Protein AF-A0A7Y3R2Z5-F1 (afdb_monomer)

Sequence (79 aa):
MSLVHNYQGIKGLRAIAEKFGINPSTLRHRVNKRGMDIEQALGIKPYVKPKNTMGFRKPDLLSDLW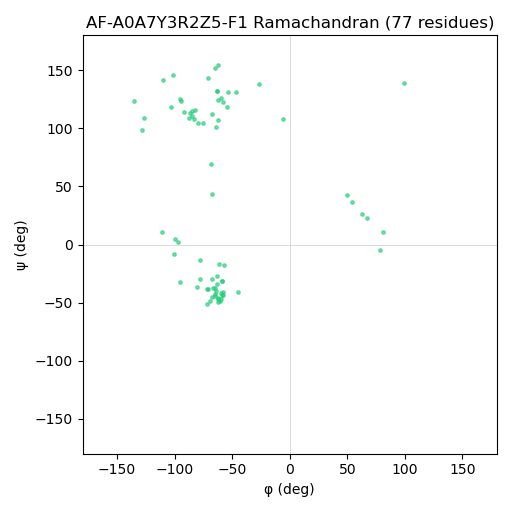CLALSINRGANHD

Structure (mmCIF, N/CA/C/O backbone):
data_AF-A0A7Y3R2Z5-F1
#
_entry.id   AF-A0A7Y3R2Z5-F1
#
loop_
_atom_site.group_PDB
_atom_site.id
_atom_site.type_symbol
_atom_site.label_atom_id
_atom_site.label_alt_id
_atom_site.label_comp_id
_atom_site.label_asym_id
_atom_site.label_entity_id
_atom_site.label_seq_id
_atom_site.pdbx_PDB_ins_code
_atom_site.Cartn_x
_atom_site.Cartn_y
_atom_site.Cartn_z
_atom_site.occupancy
_atom_site.B_iso_or_equiv
_atom_site.auth_seq_id
_atom_site.auth_comp_id
_atom_site.auth_asym_id
_atom_site.auth_atom_id
_atom_site.pdbx_PDB_model_num
ATOM 1 N N . MET A 1 1 ? -2.460 -14.197 -7.033 1.00 36.94 1 MET A N 1
ATOM 2 C CA . MET A 1 1 ? -2.164 -14.578 -5.635 1.00 36.94 1 MET A CA 1
ATOM 3 C C . MET A 1 1 ? -2.700 -13.521 -4.681 1.00 36.94 1 MET A C 1
ATOM 5 O O . MET A 1 1 ? -2.352 -12.355 -4.823 1.00 36.94 1 MET A O 1
ATOM 9 N N . SER A 1 2 ? -3.541 -13.908 -3.725 1.00 44.91 2 SER A N 1
ATOM 10 C CA . SER A 1 2 ? -3.978 -13.029 -2.637 1.00 44.91 2 SER A CA 1
ATOM 11 C C . SER A 1 2 ? -2.874 -12.977 -1.582 1.00 44.91 2 SER A C 1
ATOM 13 O O . SER A 1 2 ? -2.677 -13.948 -0.860 1.00 44.91 2 SER A O 1
ATOM 15 N N . LEU A 1 3 ? -2.120 -11.876 -1.513 1.00 60.69 3 LEU A N 1
ATOM 16 C CA . LEU A 1 3 ? -1.157 -11.647 -0.434 1.00 60.69 3 LEU A CA 1
ATOM 17 C C . LEU A 1 3 ? -1.922 -11.574 0.896 1.00 60.69 3 LEU A C 1
ATOM 19 O O . LEU A 1 3 ? -2.654 -10.614 1.161 1.00 60.69 3 LEU A O 1
ATOM 23 N N . VAL A 1 4 ? -1.799 -12.615 1.717 1.00 62.78 4 VAL A N 1
ATOM 24 C CA . VAL A 1 4 ? -2.320 -12.619 3.086 1.00 62.78 4 VAL A CA 1
ATOM 25 C C . VAL A 1 4 ? -1.373 -11.767 3.925 1.00 62.78 4 VAL A C 1
ATOM 27 O O . VAL A 1 4 ? -0.255 -12.173 4.221 1.00 62.78 4 VAL A O 1
ATOM 30 N N . HIS A 1 5 ? -1.806 -10.554 4.261 1.00 68.56 5 HIS A N 1
ATOM 31 C CA . HIS A 1 5 ? -1.019 -9.615 5.056 1.00 68.56 5 HIS A CA 1
ATOM 32 C C . HIS A 1 5 ? -1.234 -9.917 6.540 1.00 68.56 5 HIS A C 1
ATOM 34 O O . HIS A 1 5 ? -2.354 -9.779 7.027 1.00 68.56 5 HIS A O 1
ATOM 40 N N . ASN A 1 6 ? -0.183 -10.343 7.242 1.00 72.75 6 ASN A N 1
ATOM 41 C CA . ASN A 1 6 ? -0.211 -10.577 8.686 1.00 72.75 6 ASN A CA 1
ATOM 42 C C . ASN A 1 6 ? 0.490 -9.404 9.381 1.00 72.75 6 ASN A C 1
ATOM 44 O O . ASN A 1 6 ? 1.677 -9.189 9.151 1.00 72.75 6 ASN A O 1
ATOM 48 N N . TYR A 1 7 ? -0.220 -8.656 10.226 1.00 72.31 7 TYR A N 1
ATOM 49 C CA . TYR A 1 7 ? 0.364 -7.562 11.009 1.00 72.31 7 TYR A CA 1
ATOM 50 C C . TYR A 1 7 ? -0.132 -7.636 12.455 1.00 72.31 7 TYR A C 1
ATOM 52 O O . TYR A 1 7 ? -1.337 -7.671 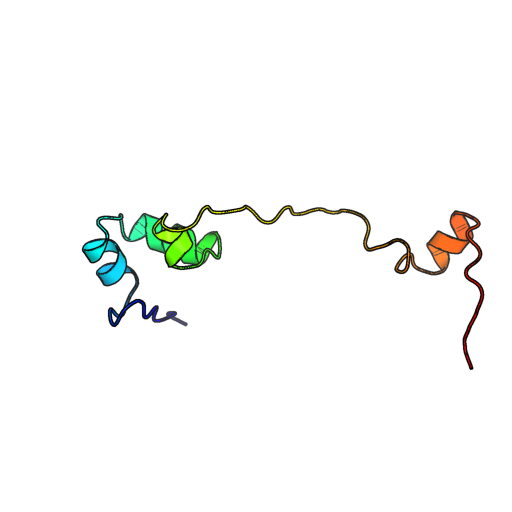12.697 1.00 72.31 7 TYR A O 1
ATOM 60 N N . GLN A 1 8 ? 0.797 -7.709 13.416 1.00 67.19 8 GLN A N 1
ATOM 61 C CA . GLN A 1 8 ? 0.509 -7.825 14.858 1.00 67.19 8 GLN A CA 1
ATOM 62 C C . GLN A 1 8 ? -0.509 -8.928 15.222 1.00 67.19 8 GLN A C 1
ATOM 64 O O . GLN A 1 8 ? -1.427 -8.710 16.010 1.00 67.19 8 GLN A O 1
ATOM 69 N N . GLY A 1 9 ? -0.385 -10.108 14.606 1.00 74.88 9 GLY A N 1
ATOM 70 C CA . GLY A 1 9 ? -1.288 -11.244 14.844 1.00 74.88 9 GLY A CA 1
ATOM 71 C C . GLY A 1 9 ? -2.643 -11.155 14.132 1.00 74.88 9 GLY A C 1
ATOM 72 O O . GLY A 1 9 ? -3.403 -12.120 14.149 1.00 74.88 9 GLY A O 1
ATOM 73 N N . ILE A 1 10 ? -2.935 -10.045 13.449 1.00 74.69 10 ILE A N 1
ATOM 74 C CA . ILE A 1 10 ? -4.165 -9.856 12.679 1.00 74.69 10 ILE A CA 1
ATOM 75 C C . ILE A 1 10 ? -3.897 -10.238 11.229 1.00 74.69 10 ILE A C 1
ATOM 77 O O . ILE A 1 10 ? -2.984 -9.712 10.583 1.00 74.69 10 ILE A O 1
ATOM 81 N N . LYS A 1 11 ? -4.700 -11.175 10.724 1.00 79.06 11 LYS A N 1
ATOM 82 C CA . LYS A 1 11 ? -4.609 -11.664 9.350 1.00 79.06 11 LYS A CA 1
ATOM 83 C C . LYS A 1 11 ? -5.586 -10.906 8.459 1.00 79.06 11 LYS A C 1
ATOM 85 O O . LYS A 1 11 ? -6.791 -10.907 8.694 1.00 79.06 11 LYS A O 1
ATOM 90 N N . GLY A 1 12 ? -5.062 -10.324 7.389 1.00 81.69 12 GLY A N 1
ATOM 91 C CA . GLY A 1 12 ? -5.832 -9.678 6.338 1.00 81.69 12 GLY A CA 1
ATOM 92 C C . GLY A 1 12 ? -5.890 -8.160 6.468 1.00 81.69 12 GLY A C 1
ATOM 93 O O . GLY A 1 12 ? -6.104 -7.596 7.537 1.00 81.69 12 GLY A O 1
ATOM 94 N N . LEU A 1 13 ? -5.773 -7.490 5.319 1.00 81.38 13 LEU A N 1
ATOM 95 C CA . LEU A 1 13 ? -5.816 -6.029 5.227 1.00 81.38 13 LEU A CA 1
ATOM 96 C C . LEU A 1 13 ? -7.122 -5.439 5.771 1.00 81.38 13 LEU A C 1
ATOM 98 O O . LEU A 1 13 ? -7.105 -4.337 6.300 1.00 81.38 13 LEU A O 1
ATOM 102 N N . ARG A 1 14 ? -8.248 -6.155 5.658 1.00 83.56 14 ARG A N 1
ATOM 103 C CA . ARG A 1 14 ? -9.546 -5.653 6.128 1.00 83.56 14 ARG A CA 1
ATOM 104 C C . ARG A 1 14 ? -9.605 -5.569 7.653 1.00 83.56 14 ARG A C 1
ATOM 106 O O . ARG A 1 14 ? -9.899 -4.502 8.172 1.00 83.56 14 ARG A O 1
ATOM 113 N N . ALA A 1 15 ? -9.205 -6.641 8.336 1.00 85.12 15 ALA A N 1
ATOM 114 C CA . ALA A 1 15 ? -9.166 -6.690 9.794 1.00 85.12 15 ALA A CA 1
ATOM 115 C C . ALA A 1 15 ? -8.136 -5.707 10.376 1.00 85.12 15 ALA A C 1
ATOM 117 O O . ALA A 1 15 ? -8.389 -5.060 11.389 1.00 85.12 15 ALA A O 1
ATOM 118 N N . ILE A 1 16 ? -6.987 -5.542 9.708 1.00 84.81 16 ILE A N 1
ATOM 119 C CA . ILE A 1 16 ? -6.006 -4.512 10.074 1.00 84.81 16 ILE A CA 1
ATOM 120 C C . ILE A 1 16 ? -6.641 -3.121 9.916 1.00 84.81 16 ILE A C 1
ATOM 122 O O . ILE A 1 16 ? -6.611 -2.323 10.843 1.00 84.81 16 ILE A O 1
ATOM 126 N N . ALA A 1 17 ? -7.270 -2.831 8.777 1.00 85.06 17 ALA A N 1
ATOM 127 C CA . ALA A 1 17 ? -7.896 -1.534 8.533 1.00 85.06 17 ALA A CA 1
ATOM 128 C C . ALA A 1 17 ? -8.980 -1.194 9.575 1.00 85.06 17 ALA A C 1
A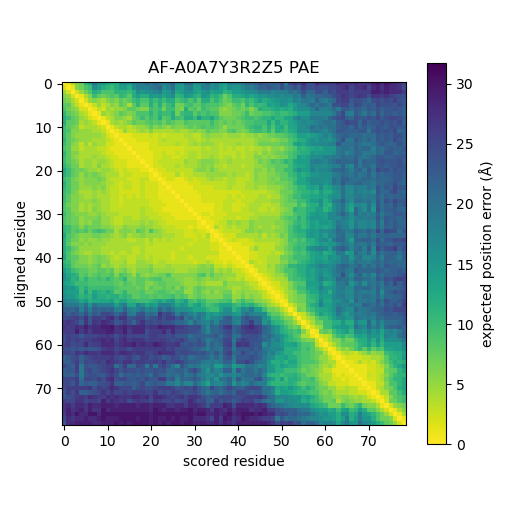TOM 130 O O . ALA A 1 17 ? -8.982 -0.083 10.100 1.00 85.06 17 ALA A O 1
ATOM 131 N N . GLU A 1 18 ? -9.830 -2.162 9.933 1.00 86.00 18 GLU A N 1
ATOM 132 C CA . GLU A 1 18 ? -10.866 -2.019 10.967 1.00 86.00 18 GLU A CA 1
ATOM 133 C C . GLU A 1 18 ? -10.263 -1.725 12.348 1.00 86.00 18 GLU A C 1
ATOM 135 O O . GLU A 1 18 ? -10.694 -0.784 13.012 1.00 86.00 18 GLU A O 1
ATOM 140 N N . LYS A 1 19 ? -9.213 -2.454 12.754 1.00 86.88 19 LYS A N 1
ATOM 141 C CA . LYS A 1 19 ? -8.546 -2.249 14.052 1.00 86.88 19 LYS A CA 1
ATOM 142 C C . LYS A 1 19 ? -7.895 -0.869 14.178 1.00 86.88 19 LYS A C 1
ATOM 144 O O . LYS A 1 19 ? -7.837 -0.311 15.268 1.00 86.88 19 LYS A O 1
ATOM 149 N N . PHE A 1 20 ? -7.378 -0.343 13.071 1.00 84.31 20 PHE A N 1
ATOM 150 C CA . PHE A 1 20 ? -6.691 0.948 13.022 1.00 84.31 20 PHE A CA 1
ATOM 151 C C . PHE A 1 20 ? -7.600 2.107 12.571 1.00 84.31 20 PHE A C 1
ATOM 153 O O . PHE A 1 20 ? -7.124 3.232 12.438 1.00 84.31 20 PHE A O 1
ATOM 160 N N . GLY A 1 21 ? -8.894 1.860 12.326 1.00 86.00 21 GLY A N 1
ATOM 161 C CA . GLY A 1 21 ? -9.860 2.894 11.934 1.00 86.00 21 GLY A CA 1
ATOM 162 C C . GLY A 1 21 ? -9.619 3.507 10.548 1.00 86.00 21 GLY A C 1
ATOM 163 O O . GLY A 1 21 ? -10.054 4.624 10.275 1.00 86.00 21 GLY A O 1
ATOM 164 N N . ILE A 1 22 ? -8.915 2.805 9.657 1.00 86.12 22 ILE A N 1
ATOM 165 C CA . ILE A 1 22 ? -8.637 3.262 8.290 1.00 86.12 22 ILE A CA 1
ATOM 166 C C . ILE A 1 22 ? -9.590 2.560 7.328 1.00 86.12 22 ILE A C 1
ATOM 168 O O . ILE A 1 22 ? -9.932 1.395 7.494 1.00 86.12 22 ILE A O 1
ATOM 172 N N . ASN A 1 23 ? -9.997 3.249 6.262 1.00 88.88 23 ASN A N 1
ATOM 173 C CA . ASN A 1 23 ? -10.807 2.620 5.226 1.00 88.88 23 ASN A CA 1
ATOM 174 C C . ASN A 1 23 ? -10.018 1.463 4.556 1.00 88.88 23 ASN A C 1
ATOM 176 O O . ASN A 1 23 ? -8.926 1.701 4.021 1.00 88.88 23 ASN A O 1
ATOM 180 N N . PRO A 1 24 ? -10.550 0.224 4.520 1.00 87.75 24 PRO A N 1
ATOM 181 C CA . PRO A 1 24 ? -9.869 -0.927 3.922 1.00 87.75 24 PRO A CA 1
ATOM 182 C C . PRO A 1 24 ? -9.528 -0.728 2.442 1.00 87.75 24 PRO A C 1
ATOM 184 O O . PRO A 1 24 ? -8.492 -1.211 1.978 1.00 87.75 24 PRO A O 1
ATOM 187 N N . SER A 1 25 ? -10.339 0.035 1.705 1.00 87.50 25 SER A N 1
ATOM 188 C CA . SER A 1 25 ? -10.063 0.402 0.311 1.00 87.50 25 SER A CA 1
ATOM 189 C C . SER A 1 25 ? -8.807 1.266 0.195 1.00 87.50 25 SER A C 1
ATOM 191 O O . SER A 1 25 ? -7.975 1.050 -0.689 1.00 87.50 25 SER A O 1
ATOM 193 N N . THR A 1 26 ? -8.626 2.196 1.134 1.00 88.62 26 THR A N 1
ATOM 194 C CA . THR A 1 26 ? -7.444 3.058 1.215 1.00 88.62 26 THR A CA 1
ATOM 195 C C . THR A 1 26 ? -6.202 2.250 1.570 1.00 88.62 26 THR A C 1
ATOM 197 O O . THR A 1 26 ? -5.171 2.405 0.913 1.00 88.62 26 THR A O 1
ATOM 200 N N . LEU A 1 27 ? -6.299 1.349 2.555 1.00 89.00 27 LEU A N 1
ATOM 201 C CA . LEU A 1 27 ? -5.181 0.488 2.946 1.00 89.00 27 LEU A CA 1
ATOM 202 C C . LEU A 1 27 ? -4.757 -0.422 1.783 1.00 89.00 27 LEU A C 1
ATOM 204 O O . LEU A 1 27 ? -3.581 -0.467 1.425 1.00 89.00 27 LEU A O 1
ATOM 208 N N . ARG A 1 28 ? -5.721 -1.063 1.110 1.00 87.56 28 ARG A N 1
ATOM 209 C CA . ARG A 1 28 ? -5.466 -1.895 -0.073 1.00 87.56 28 ARG A CA 1
ATOM 210 C C . ARG A 1 28 ? -4.813 -1.102 -1.202 1.00 87.56 28 ARG A C 1
ATOM 212 O O . ARG A 1 28 ? -3.903 -1.612 -1.848 1.00 87.56 28 ARG A O 1
ATOM 219 N N . HIS A 1 29 ? -5.262 0.126 -1.459 1.00 88.56 29 HIS A N 1
ATOM 220 C CA . HIS A 1 29 ? -4.664 0.970 -2.490 1.00 88.56 29 HIS A CA 1
ATOM 221 C C . HIS A 1 29 ? -3.212 1.339 -2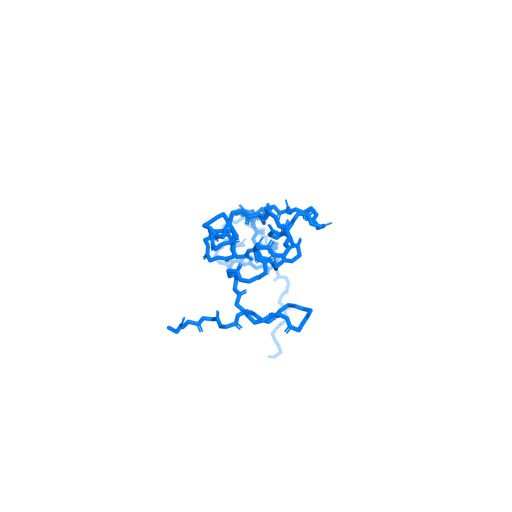.148 1.00 88.56 29 HIS A C 1
ATOM 223 O O . HIS A 1 29 ? -2.332 1.223 -2.997 1.00 88.56 29 HIS A O 1
ATOM 229 N N . ARG A 1 30 ? -2.933 1.720 -0.898 1.00 88.62 30 ARG A N 1
ATOM 230 C CA . ARG A 1 30 ? -1.578 2.050 -0.427 1.00 88.62 30 ARG A CA 1
ATOM 231 C C . ARG A 1 30 ? -0.613 0.870 -0.567 1.00 88.62 30 ARG A C 1
ATOM 233 O O . ARG A 1 30 ? 0.457 1.032 -1.144 1.00 88.62 30 ARG A O 1
ATOM 240 N N . VAL A 1 31 ? -1.025 -0.316 -0.136 1.00 86.44 31 VAL A N 1
ATOM 241 C CA . VAL A 1 31 ? -0.178 -1.51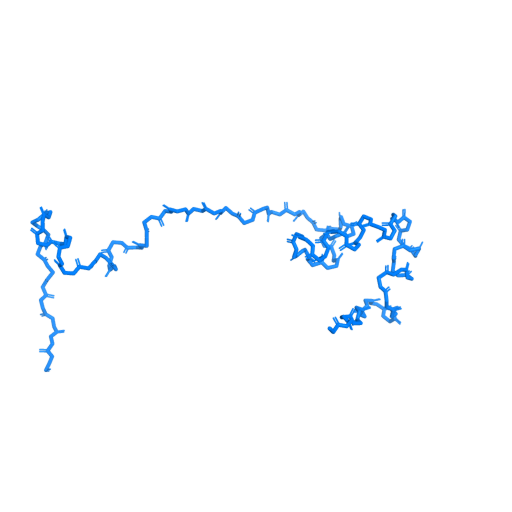3 -0.201 1.00 86.44 31 VAL A CA 1
ATOM 242 C C . VAL A 1 31 ? -0.018 -2.004 -1.645 1.00 86.44 31 VAL A C 1
ATOM 244 O O . VAL A 1 31 ? 1.099 -2.127 -2.134 1.00 86.44 31 VAL A O 1
ATOM 247 N N . ASN A 1 32 ? -1.115 -2.187 -2.391 1.00 85.12 32 ASN A N 1
ATOM 248 C CA . ASN A 1 32 ? -1.049 -2.811 -3.720 1.00 85.12 32 ASN A CA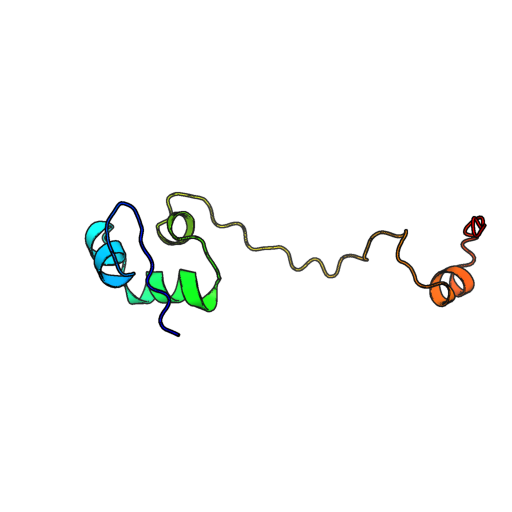 1
ATOM 249 C C . ASN A 1 32 ? -0.613 -1.862 -4.846 1.00 85.12 32 ASN A C 1
ATOM 251 O O . ASN A 1 32 ? 0.027 -2.307 -5.793 1.00 85.12 32 ASN A O 1
ATOM 255 N N . LYS A 1 33 ? -1.017 -0.583 -4.818 1.00 83.44 33 LYS A N 1
ATOM 256 C CA . LYS A 1 33 ? -0.694 0.373 -5.898 1.00 83.44 33 LYS A CA 1
ATOM 257 C C . LYS A 1 33 ? 0.545 1.201 -5.608 1.00 83.44 33 LYS A C 1
ATOM 259 O O . LYS A 1 33 ? 1.224 1.580 -6.554 1.00 83.44 33 LYS A O 1
ATOM 264 N N . ARG A 1 34 ? 0.818 1.519 -4.340 1.00 80.00 34 ARG A N 1
ATOM 265 C CA . ARG A 1 34 ? 1.992 2.321 -3.966 1.00 80.00 34 ARG A CA 1
ATOM 266 C C . ARG A 1 34 ? 3.149 1.479 -3.429 1.00 80.00 34 ARG A C 1
ATOM 268 O O . ARG A 1 34 ? 4.222 2.036 -3.251 1.00 80.00 34 ARG A O 1
ATOM 275 N N . GLY A 1 35 ? 2.946 0.180 -3.186 1.00 80.88 35 GLY A N 1
ATOM 276 C CA . GLY A 1 35 ? 3.984 -0.688 -2.624 1.00 80.88 35 GLY A CA 1
ATOM 277 C C . GLY A 1 35 ? 4.412 -0.258 -1.221 1.00 80.88 35 GLY A C 1
ATOM 278 O O . GLY A 1 35 ? 5.558 -0.468 -0.842 1.00 80.88 35 GLY A O 1
ATOM 279 N N . MET A 1 36 ? 3.523 0.415 -0.480 1.00 82.19 36 MET A N 1
ATOM 280 C CA . MET A 1 36 ? 3.813 0.865 0.880 1.00 82.19 36 MET A CA 1
ATOM 281 C C . MET A 1 36 ? 3.860 -0.318 1.838 1.00 82.19 36 MET A C 1
ATOM 283 O O . MET A 1 36 ? 3.021 -1.218 1.760 1.00 82.19 36 MET A O 1
ATOM 287 N N . ASP A 1 37 ? 4.774 -0.241 2.800 1.00 85.00 37 ASP A N 1
ATOM 288 C CA . ASP A 1 37 ? 4.754 -1.108 3.972 1.00 85.00 37 ASP A CA 1
ATOM 289 C C . ASP A 1 37 ? 3.474 -0.888 4.800 1.00 85.00 37 ASP A C 1
ATOM 291 O O . ASP A 1 37 ? 2.890 0.199 4.766 1.00 85.00 37 ASP A O 1
ATOM 295 N N . ILE A 1 38 ? 3.036 -1.897 5.560 1.00 83.31 38 ILE A N 1
ATOM 296 C CA . ILE A 1 38 ? 1.821 -1.805 6.382 1.00 83.31 38 ILE A CA 1
ATOM 297 C C . ILE A 1 38 ? 1.924 -0.636 7.371 1.00 83.31 38 ILE A C 1
ATOM 299 O O . ILE A 1 38 ? 0.972 0.129 7.495 1.00 83.31 38 ILE A O 1
ATOM 303 N N . GLU A 1 39 ? 3.080 -0.409 7.998 1.00 84.00 39 GLU A N 1
ATOM 304 C CA . GLU A 1 39 ? 3.268 0.684 8.962 1.00 84.00 39 GLU A CA 1
ATOM 305 C C . GLU A 1 39 ? 3.180 2.064 8.301 1.00 84.00 39 GLU A C 1
ATOM 307 O O . GLU A 1 39 ? 2.607 3.005 8.858 1.00 84.00 39 GLU A O 1
ATOM 312 N N . GLN A 1 40 ? 3.705 2.183 7.079 1.00 84.56 40 GLN A N 1
ATOM 313 C CA . GLN A 1 40 ? 3.583 3.399 6.271 1.00 84.56 40 GLN A CA 1
ATOM 314 C C . GLN A 1 40 ? 2.147 3.593 5.776 1.00 84.56 40 GLN A C 1
ATOM 316 O O . GLN A 1 40 ? 1.629 4.709 5.760 1.00 84.56 40 GLN A O 1
ATOM 321 N N . ALA A 1 41 ? 1.472 2.507 5.398 1.00 85.19 41 ALA A N 1
ATOM 322 C CA . ALA A 1 41 ? 0.091 2.534 4.940 1.00 85.19 41 ALA A CA 1
ATOM 323 C C . ALA A 1 41 ? -0.884 2.910 6.070 1.00 85.19 41 ALA A C 1
ATOM 325 O O . ALA A 1 41 ? -1.913 3.539 5.792 1.00 85.19 41 ALA A O 1
ATOM 326 N N . LEU A 1 42 ? -0.534 2.568 7.315 1.00 84.00 42 LEU A N 1
ATOM 327 C CA . LEU A 1 42 ? -1.211 2.972 8.548 1.00 84.00 42 LEU A CA 1
ATOM 328 C C . LEU A 1 42 ? -0.882 4.413 8.980 1.00 84.00 42 LEU A C 1
ATOM 330 O O . LEU A 1 42 ? -1.584 4.965 9.819 1.00 84.00 42 LEU A O 1
ATOM 334 N N . GLY A 1 43 ? 0.138 5.045 8.392 1.00 82.19 43 GLY A N 1
ATOM 335 C CA . GLY A 1 43 ? 0.554 6.410 8.734 1.00 82.19 43 GLY A CA 1
ATOM 336 C C . GLY A 1 43 ? 1.432 6.512 9.985 1.00 82.19 43 GLY A C 1
ATOM 337 O O . GLY A 1 43 ? 1.682 7.618 10.449 1.00 82.19 43 GLY A O 1
ATOM 338 N N . ILE A 1 44 ? 1.922 5.383 10.508 1.00 84.19 44 ILE A N 1
ATOM 339 C CA . ILE A 1 44 ? 2.841 5.331 11.657 1.00 84.19 44 ILE A CA 1
ATOM 340 C C . ILE A 1 44 ? 4.228 5.838 11.241 1.00 84.19 44 ILE A C 1
ATOM 342 O O . ILE A 1 44 ? 4.898 6.543 11.990 1.00 84.19 44 ILE A O 1
ATOM 346 N N . LYS A 1 45 ? 4.654 5.489 10.021 1.00 81.94 45 LYS A N 1
ATOM 347 C CA . LYS A 1 45 ? 5.909 5.951 9.418 1.00 81.94 45 LYS A CA 1
ATOM 348 C C . LYS A 1 45 ? 5.635 6.923 8.267 1.00 81.94 45 LYS A C 1
ATOM 350 O O . LYS A 1 45 ? 4.713 6.680 7.481 1.00 81.94 45 LYS A O 1
ATOM 355 N N . PRO A 1 46 ? 6.445 7.987 8.108 1.00 79.00 46 PRO A N 1
ATOM 356 C CA . PRO A 1 46 ? 6.317 8.889 6.973 1.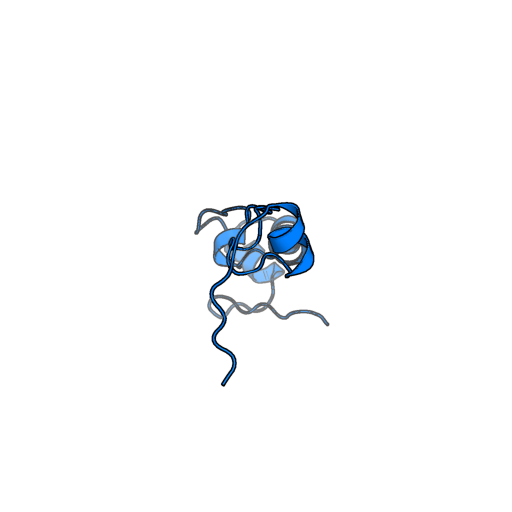00 79.00 46 PRO A CA 1
ATOM 357 C C . PRO A 1 46 ? 6.602 8.142 5.665 1.00 79.00 46 PRO A C 1
ATOM 359 O O . PRO A 1 46 ? 7.601 7.436 5.533 1.00 79.00 46 PRO A O 1
ATOM 362 N N . TYR A 1 47 ? 5.720 8.313 4.680 1.00 78.88 47 TYR A N 1
ATOM 363 C CA . TYR A 1 47 ? 5.920 7.757 3.345 1.00 78.88 47 TYR A CA 1
ATOM 364 C C . TYR A 1 47 ? 6.816 8.674 2.510 1.00 78.88 47 TYR A C 1
ATOM 366 O O . TYR A 1 47 ? 6.388 9.734 2.046 1.00 78.88 47 TYR A O 1
ATOM 374 N N . VAL A 1 48 ? 8.048 8.236 2.269 1.00 80.25 48 VAL A N 1
ATOM 375 C CA . VAL A 1 48 ? 8.942 8.837 1.277 1.00 80.25 48 VAL A CA 1
ATOM 376 C C . VAL A 1 48 ? 8.674 8.205 -0.083 1.00 80.25 48 VAL A C 1
ATOM 378 O O . VAL A 1 48 ? 8.932 7.024 -0.297 1.00 80.25 48 VAL A O 1
ATOM 381 N N . LYS A 1 49 ? 8.152 9.002 -1.024 1.00 76.31 49 LYS A N 1
ATOM 382 C CA . LYS A 1 49 ? 8.054 8.574 -2.425 1.00 76.31 49 LYS A CA 1
ATOM 383 C C . LYS A 1 49 ? 9.470 8.268 -2.920 1.00 76.31 49 LYS A C 1
ATOM 385 O O . LYS A 1 49 ? 10.316 9.162 -2.809 1.00 76.31 49 LYS A O 1
ATOM 390 N N . PRO A 1 50 ? 9.742 7.073 -3.476 1.00 70.75 50 PRO A N 1
ATOM 391 C CA . PRO A 1 50 ? 11.024 6.835 -4.112 1.00 70.75 50 PRO A CA 1
ATOM 392 C C . PRO A 1 50 ? 11.181 7.885 -5.207 1.00 70.75 50 PRO A C 1
ATOM 394 O O . PRO A 1 50 ? 10.307 8.056 -6.060 1.00 70.75 50 PRO A O 1
ATOM 397 N N . LYS A 1 51 ? 12.260 8.665 -5.136 1.00 70.88 51 LYS A N 1
ATOM 398 C CA . LYS A 1 51 ? 12.590 9.571 -6.227 1.00 70.88 51 LYS A CA 1
ATOM 399 C C . LYS A 1 51 ? 12.968 8.667 -7.397 1.00 70.88 51 LYS A C 1
ATOM 401 O O . LYS A 1 51 ? 13.999 8.006 -7.332 1.00 70.88 51 LYS A O 1
ATOM 406 N N . ASN A 1 52 ? 12.162 8.640 -8.458 1.00 63.59 52 ASN A N 1
ATOM 407 C CA . ASN A 1 52 ? 12.614 8.157 -9.761 1.00 63.59 52 ASN A CA 1
ATOM 408 C C . ASN A 1 52 ? 13.628 9.172 -10.294 1.00 63.59 52 ASN A C 1
ATOM 410 O O . ASN A 1 52 ? 13.355 9.930 -11.222 1.00 63.59 52 ASN A O 1
ATOM 414 N N . THR A 1 53 ? 14.798 9.244 -9.670 1.00 60.31 53 THR A N 1
ATOM 415 C CA . THR A 1 53 ? 15.944 9.861 -10.305 1.00 60.31 53 THR A CA 1
ATOM 416 C C . THR A 1 53 ? 16.248 8.992 -11.519 1.00 60.31 53 THR A C 1
ATOM 418 O O . THR A 1 53 ? 16.910 7.965 -11.389 1.00 60.31 53 THR A O 1
ATOM 421 N N . MET A 1 54 ? 15.841 9.427 -12.715 1.00 54.72 54 MET A N 1
ATOM 422 C CA . MET A 1 54 ? 16.604 9.139 -13.940 1.00 54.72 54 MET A CA 1
ATOM 423 C C . MET A 1 54 ? 17.945 9.894 -13.885 1.00 54.72 54 MET A C 1
ATOM 425 O O . MET A 1 54 ? 18.352 10.568 -14.821 1.00 54.72 54 MET A O 1
ATOM 429 N N . GLY A 1 55 ? 18.593 9.866 -12.722 1.00 52.75 55 GLY A N 1
ATOM 430 C CA . GLY A 1 55 ? 19.899 10.436 -12.503 1.00 52.75 55 GLY A CA 1
ATOM 431 C C . GLY A 1 55 ? 20.869 9.393 -12.995 1.00 52.75 55 GLY A C 1
ATOM 432 O O . GLY A 1 55 ? 20.860 8.278 -12.475 1.00 52.75 55 GLY A O 1
ATOM 433 N N . PHE A 1 56 ? 21.600 9.756 -14.048 1.00 59.12 56 PHE A N 1
ATOM 434 C CA . PHE A 1 56 ? 22.839 9.148 -14.506 1.00 59.12 56 PHE A CA 1
ATOM 435 C C . PHE A 1 56 ? 23.333 8.077 -13.535 1.00 59.12 56 PHE A C 1
ATOM 437 O O . PHE A 1 56 ? 23.781 8.392 -12.427 1.00 59.12 56 PHE A O 1
ATOM 444 N N . ARG A 1 57 ? 23.218 6.801 -13.944 1.00 54.38 57 ARG A N 1
ATOM 445 C CA . ARG A 1 57 ? 23.982 5.737 -13.288 1.00 54.38 57 ARG A CA 1
ATOM 446 C C . ARG A 1 57 ? 25.402 6.273 -13.178 1.00 54.38 57 ARG A C 1
ATOM 448 O O . ARG A 1 57 ? 25.884 6.867 -14.140 1.00 54.38 57 ARG A O 1
ATOM 455 N N . LYS A 1 58 ? 25.959 6.153 -11.977 1.00 59.44 58 LYS A N 1
ATOM 456 C CA . LYS A 1 58 ? 27.273 6.636 -11.559 1.00 59.44 58 LYS A CA 1
ATOM 457 C C . LYS A 1 58 ? 28.259 6.725 -12.749 1.00 59.44 58 LYS A C 1
ATOM 459 O O . LYS A 1 58 ? 28.252 5.812 -13.574 1.00 59.44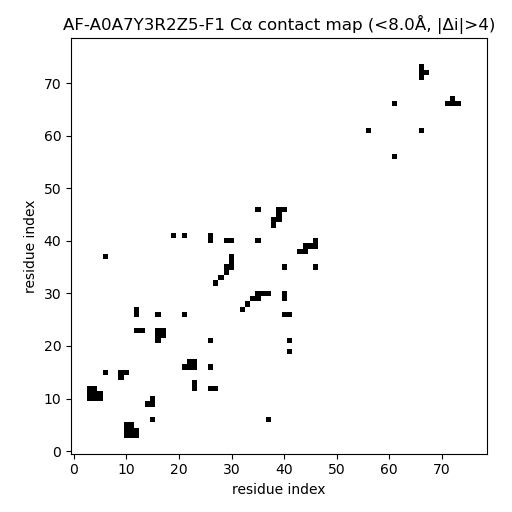 58 LYS A O 1
ATOM 464 N N . PRO A 1 59 ? 29.084 7.777 -12.885 1.00 56.78 59 PRO A N 1
ATOM 465 C CA . PRO A 1 59 ? 29.919 7.993 -14.078 1.00 56.78 59 PRO A CA 1
ATOM 466 C C . PRO A 1 59 ? 30.867 6.819 -14.408 1.00 56.78 59 PRO A C 1
ATOM 468 O O . PRO A 1 59 ? 31.311 6.683 -15.549 1.00 56.78 59 PRO A O 1
ATOM 471 N N . ASP A 1 60 ? 31.122 5.929 -13.448 1.00 57.25 60 ASP A N 1
ATOM 472 C CA . ASP A 1 60 ? 31.775 4.621 -13.597 1.00 57.25 60 ASP A CA 1
ATOM 473 C C . ASP A 1 60 ? 31.037 3.622 -14.514 1.00 57.25 60 ASP A C 1
ATOM 475 O O . ASP A 1 60 ? 31.656 2.681 -14.997 1.00 57.25 60 ASP A O 1
ATOM 479 N N . LEU A 1 61 ? 29.756 3.843 -14.826 1.00 58.22 61 LEU A N 1
ATOM 480 C CA . LEU A 1 61 ? 28.920 2.992 -15.683 1.00 58.22 61 LEU A CA 1
ATOM 481 C C . LEU A 1 61 ? 28.557 3.631 -17.035 1.00 58.22 61 LEU A C 1
ATOM 483 O O . LEU A 1 61 ? 27.709 3.090 -17.748 1.00 58.22 61 LEU A O 1
ATOM 487 N N . LEU A 1 62 ? 29.166 4.764 -17.423 1.00 65.06 62 LEU A N 1
ATOM 488 C CA . LEU A 1 62 ? 29.122 5.192 -18.832 1.00 65.06 62 LEU A CA 1
ATOM 489 C C . LEU A 1 62 ? 29.626 4.029 -19.701 1.00 65.06 62 LEU A C 1
ATOM 491 O O . LEU A 1 62 ? 30.663 3.455 -19.388 1.00 65.06 62 LEU A O 1
ATOM 495 N N . SER A 1 63 ? 28.923 3.658 -20.768 1.00 70.75 63 SER A N 1
ATOM 496 C CA . SER A 1 63 ? 29.444 2.670 -21.728 1.00 70.75 63 SER A CA 1
ATOM 497 C C . SER A 1 63 ? 30.691 3.214 -22.434 1.00 70.75 63 SER A C 1
ATOM 499 O O . SER A 1 63 ? 30.752 4.426 -22.659 1.00 70.75 63 SER A O 1
ATOM 501 N N . ASP A 1 64 ? 31.605 2.345 -22.874 1.00 73.88 64 ASP A N 1
ATOM 502 C CA . ASP A 1 64 ? 32.826 2.711 -23.614 1.00 73.88 64 ASP A CA 1
ATOM 503 C C . ASP A 1 64 ? 32.589 3.732 -24.735 1.00 73.88 64 ASP A C 1
ATOM 505 O O . ASP A 1 64 ? 33.330 4.705 -24.860 1.00 73.88 64 ASP A O 1
ATOM 509 N N . LEU A 1 65 ? 31.487 3.586 -25.480 1.00 74.12 65 LEU A N 1
ATOM 510 C CA . LEU A 1 65 ? 31.093 4.499 -26.558 1.00 74.12 65 LEU A CA 1
ATOM 511 C C . LEU A 1 65 ? 30.924 5.955 -26.093 1.00 74.12 65 LEU A C 1
ATOM 513 O O . LEU A 1 65 ? 31.358 6.890 -26.760 1.00 74.12 65 LEU A O 1
ATOM 517 N N . TRP A 1 66 ? 30.283 6.156 -24.945 1.00 72.31 66 TRP A N 1
ATOM 518 C CA . TRP A 1 66 ? 30.013 7.490 -24.413 1.00 72.31 66 TRP A CA 1
ATOM 519 C C . TRP A 1 66 ? 31.260 8.096 -23.760 1.00 72.31 66 TRP A C 1
ATOM 521 O O . TRP A 1 66 ? 31.440 9.309 -23.817 1.00 72.31 66 TRP A O 1
ATOM 531 N N . CYS A 1 67 ? 32.154 7.275 -23.198 1.00 74.56 67 CYS A N 1
ATOM 532 C CA . CYS A 1 67 ? 33.469 7.733 -22.737 1.00 74.56 67 CYS A CA 1
ATOM 533 C C . CYS A 1 67 ? 34.349 8.212 -23.897 1.00 74.56 67 CYS A C 1
ATOM 535 O O . CYS A 1 67 ? 34.957 9.275 -23.785 1.00 74.56 67 CYS A O 1
ATOM 537 N N . LEU A 1 68 ? 34.353 7.478 -25.016 1.00 76.44 68 LEU A N 1
ATOM 538 C CA . LEU A 1 68 ? 35.025 7.873 -26.257 1.00 76.44 68 LEU A CA 1
ATOM 539 C C . LEU A 1 68 ? 34.464 9.187 -26.812 1.00 76.44 68 LEU A C 1
ATOM 541 O O . LEU A 1 68 ? 35.227 10.104 -27.099 1.00 76.44 68 LEU A O 1
ATOM 545 N N . ALA A 1 69 ? 33.136 9.310 -26.909 1.00 82.56 69 ALA A N 1
ATOM 546 C CA . ALA A 1 69 ? 32.482 10.510 -27.434 1.00 82.56 69 ALA A CA 1
ATOM 547 C C . ALA A 1 69 ? 32.729 11.774 -26.583 1.00 82.56 69 ALA A C 1
ATOM 549 O O . ALA A 1 69 ? 32.697 12.882 -27.112 1.00 82.56 69 ALA A O 1
ATOM 550 N N . LEU A 1 70 ? 32.974 11.615 -25.277 1.00 80.06 70 LEU A N 1
ATOM 551 C CA . LEU A 1 70 ? 33.258 12.706 -24.335 1.00 80.06 70 LEU A CA 1
ATOM 552 C C . LEU A 1 70 ? 34.757 12.877 -24.032 1.00 80.06 70 LEU A C 1
ATOM 554 O O . LEU A 1 70 ? 35.111 13.689 -23.179 1.00 80.06 70 LEU A O 1
ATOM 558 N N . SER A 1 71 ? 35.633 12.123 -24.705 1.00 71.75 71 SER A N 1
ATOM 559 C CA . SER A 1 71 ? 37.089 12.135 -24.498 1.00 71.75 71 SER A CA 1
ATOM 560 C C . SER A 1 71 ? 37.525 11.891 -23.042 1.00 71.75 71 SER A C 1
ATOM 562 O O . SER A 1 71 ? 38.509 12.461 -22.571 1.00 71.75 71 SER A O 1
ATOM 564 N N . ILE A 1 72 ? 36.809 11.026 -22.314 1.00 76.69 72 ILE A N 1
ATOM 565 C CA . ILE A 1 72 ? 37.191 10.577 -20.967 1.00 76.69 72 ILE A CA 1
ATOM 566 C C . ILE A 1 72 ? 38.015 9.293 -21.103 1.00 76.69 72 ILE A C 1
ATOM 568 O O . ILE A 1 72 ? 37.493 8.257 -21.509 1.00 76.69 72 ILE A O 1
ATOM 572 N N . ASN A 1 73 ? 39.296 9.343 -20.734 1.00 69.62 73 ASN A N 1
ATOM 573 C CA . ASN A 1 73 ? 40.186 8.183 -20.773 1.00 69.62 73 ASN A CA 1
ATOM 574 C C . ASN A 1 73 ? 40.041 7.348 -19.487 1.00 69.62 73 ASN A C 1
ATOM 576 O O . ASN A 1 73 ? 40.436 7.796 -18.408 1.00 69.62 73 ASN A O 1
ATOM 580 N N . ARG A 1 74 ? 39.465 6.143 -19.582 1.00 64.12 74 ARG A N 1
ATOM 581 C CA . ARG A 1 74 ? 39.477 5.174 -18.480 1.00 64.12 74 ARG A CA 1
ATOM 582 C C . ARG A 1 74 ? 40.752 4.345 -18.580 1.00 64.12 74 ARG A C 1
ATOM 584 O O . ARG A 1 74 ? 40.880 3.528 -19.483 1.00 64.12 74 ARG A O 1
ATOM 591 N N . GLY A 1 75 ? 41.685 4.565 -17.655 1.00 60.16 75 GLY A N 1
ATOM 592 C CA . GLY A 1 75 ? 42.886 3.740 -17.534 1.00 60.16 75 GLY A CA 1
ATOM 593 C C . GLY A 1 75 ? 42.501 2.266 -17.405 1.00 60.16 75 GLY A C 1
ATOM 594 O O . GLY A 1 75 ? 41.775 1.890 -16.486 1.00 60.16 75 GLY A O 1
ATOM 595 N N . ALA A 1 76 ? 42.932 1.464 -18.374 1.00 55.09 76 ALA A N 1
ATOM 596 C CA . ALA A 1 76 ? 42.666 0.039 -18.458 1.00 55.09 76 ALA A CA 1
ATOM 597 C C . ALA A 1 76 ? 43.281 -0.716 -17.270 1.00 55.09 76 ALA A C 1
ATOM 599 O O . ALA A 1 76 ? 44.464 -0.557 -16.990 1.00 55.09 76 ALA A O 1
ATOM 600 N N . ASN A 1 77 ? 42.492 -1.583 -16.637 1.00 50.97 77 ASN A N 1
ATOM 601 C CA . ASN A 1 77 ? 42.990 -2.794 -15.991 1.00 50.97 77 ASN A CA 1
ATOM 602 C C . ASN A 1 77 ? 42.126 -3.933 -16.532 1.00 50.97 77 ASN A C 1
ATOM 604 O O . ASN A 1 77 ? 40.977 -4.095 -16.122 1.00 50.97 77 ASN A O 1
ATOM 608 N N . HIS A 1 78 ? 42.650 -4.638 -17.526 1.00 46.41 78 HIS A N 1
ATOM 609 C CA . HIS A 1 78 ? 42.178 -5.959 -17.899 1.00 46.41 78 HIS A CA 1
ATOM 610 C C . HIS A 1 78 ? 43.432 -6.825 -17.880 1.00 46.41 78 HIS A C 1
ATOM 612 O O . HIS A 1 78 ? 44.343 -6.593 -18.678 1.00 46.41 78 HIS A O 1
ATOM 618 N N . ASP A 1 79 ? 43.506 -7.693 -16.877 1.00 40.03 79 ASP A N 1
ATOM 619 C CA . ASP A 1 79 ? 44.550 -8.705 -16.721 1.00 40.03 79 ASP A CA 1
ATOM 620 C C . ASP A 1 79 ? 44.408 -9.786 -17.807 1.00 40.03 79 ASP A C 1
ATOM 622 O O . ASP A 1 79 ? 43.255 -10.052 -18.242 1.00 40.03 79 ASP A O 1
#

Solvent-accessible surface area (backbone atoms only — not comparable to full-atom values): 5217 Å² total; per-residue (Å²): 134,86,83,78,44,73,56,96,91,36,69,30,62,56,58,47,18,60,77,70,74,43,60,41,70,59,43,49,44,31,37,74,74,66,68,39,52,70,53,38,50,72,62,78,37,87,79,76,76,82,77,83,66,89,59,75,71,57,83,91,66,57,53,71,70,58,29,61,76,68,72,53,84,76,86,83,85,78,133

Radius of gyration: 22.4 Å; Cα contacts (8 Å, |Δi|>4): 51; chains: 1; bounding box: 55×27×42 Å

Se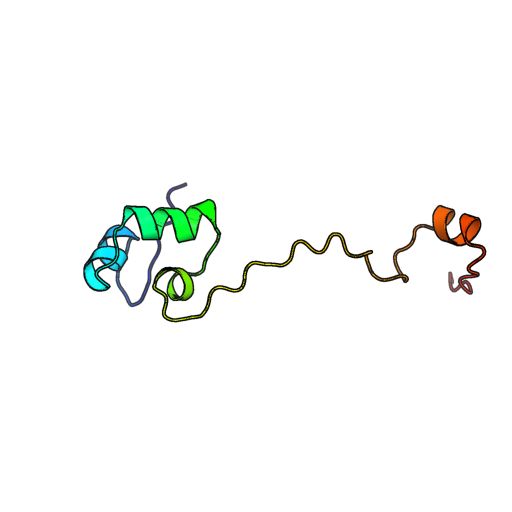condary structure (DSSP, 8-state):
-----EETTEESHHHHHHHTT--HHHHHHHHHHH---HHHHTTSS-------------GGG--HHHHHHTT--------

Mean predicted aligned error: 13.14 Å

pLDDT: mean 73.95, std 12.9, range [36.94, 89.0]

Foldseek 3Di:
DPPFDADPNDTDLCRLCVVLVHDSVQLCCCCPVVVDDSCVSSVVDPDDRPPPPPPPDPPVPDPPVVCVVVVNDDDDDDD